Protein AF-A0A2K3KSU1-F1 (afdb_monomer)

Sequence (43 aa):
MVTEGIVLGHKISSKGIEVDKAKVEVIEKLPPPVN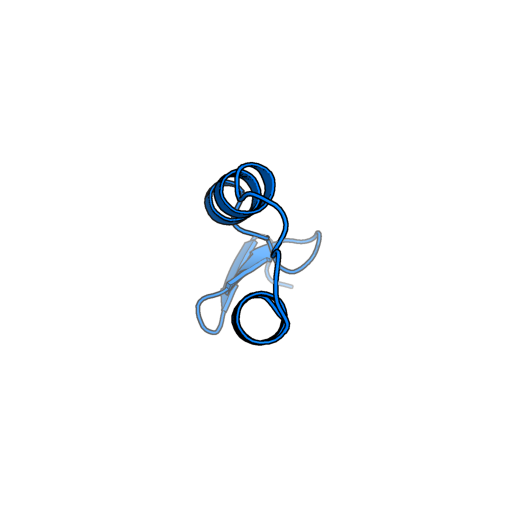VKGIRSFL

Secondary structure (DSSP, 8-state):
--SEEEETTEEEETTEEPP-HHHHHHHHHSPPP-SHHHHHHH-

Solvent-accessible surface area (backbone atoms only — not comparable to full-atom values): 2858 Å² total; per-residue (Å²): 132,78,62,63,51,75,57,99,88,38,44,34,38,80,91,41,78,61,77,63,62,72,60,49,57,53,58,72,69,51,77,81,64,89,45,72,70,46,45,65,70,74,108

Mean predicted aligned error: 5.04 Å

InterPro domains:
  IPR043502 DNA/RNA polymerase superfamily [SSF56672] (3-43)

pLDDT: mean 91.38, std 6.65, range [64.38, 97.88]

Nearest PDB structures (foldseek):
  4ol8-assembly1_A  TM=6.491E-01  e=4.211E-01  Saccharomyces cerevisiae
  7o24-assembly1_A  TM=6.062E-01  e=8.956E-01  White-tufted-ear marmoset simian foamy virus
  8wut-assembly1_E  TM=6.588E-01  e=1.262E+00  Moloney murine leukemia virus
  4hkq-assembly1_A  TM=6.364E-01  e=1.352E+00  Xenotropic MuLV-related virus VP62
  7o0h-assembly1_A  TM=6.159E-01  e=1.551E+00  White-tufted-ear marmoset simian foamy virus

Organism: Trifolium pratense (NCBI:txid57577)

Structure (mmCIF, N/CA/C/O backbone):
data_AF-A0A2K3KSU1-F1
#
_entry.id   AF-A0A2K3KSU1-F1
#
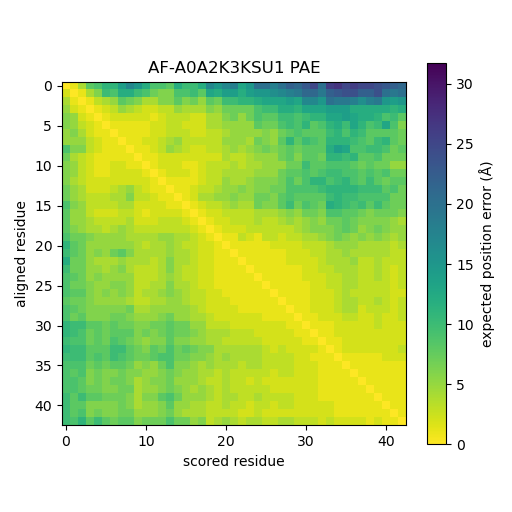loop_
_atom_site.group_PDB
_atom_site.id
_atom_site.type_symbol
_atom_site.label_atom_id
_atom_site.label_alt_id
_atom_site.label_comp_id
_atom_site.label_asym_id
_atom_site.label_entity_id
_atom_site.label_seq_id
_atom_site.pdbx_PDB_ins_code
_atom_site.Cartn_x
_atom_site.Cartn_y
_atom_site.Cartn_z
_atom_site.occupancy
_atom_site.B_iso_or_equiv
_atom_site.auth_seq_id
_atom_site.auth_comp_id
_atom_site.auth_asym_id
_atom_site.auth_atom_id
_atom_site.pdbx_PDB_model_num
ATOM 1 N N . MET A 1 1 ? -19.692 -6.036 23.048 1.00 67.94 1 MET A N 1
ATOM 2 C CA . MET A 1 1 ? -19.081 -5.684 21.745 1.00 67.94 1 MET A CA 1
ATOM 3 C C . MET A 1 1 ? -18.106 -4.546 21.981 1.00 67.94 1 MET A C 1
ATOM 5 O O . MET A 1 1 ? -18.447 -3.645 22.734 1.00 67.94 1 MET A O 1
ATOM 9 N N . VAL A 1 2 ? -16.902 -4.612 21.413 1.00 64.38 2 VAL A N 1
ATOM 10 C CA . VAL A 1 2 ? -15.932 -3.505 21.464 1.00 64.38 2 VAL A CA 1
ATOM 11 C C . VAL A 1 2 ? -16.451 -2.387 20.556 1.00 64.38 2 VAL A C 1
ATOM 13 O O . VAL A 1 2 ? -16.832 -2.664 19.422 1.00 64.38 2 VAL A O 1
ATOM 16 N N . THR A 1 3 ? -16.530 -1.156 21.060 1.00 79.56 3 THR A N 1
ATOM 17 C CA . THR A 1 3 ? -16.992 0.008 20.286 1.00 79.56 3 THR A CA 1
ATOM 18 C C . THR A 1 3 ? -15.895 0.521 19.358 1.00 79.56 3 THR A C 1
ATOM 20 O O . THR A 1 3 ? -16.162 0.738 18.179 1.00 79.56 3 THR A O 1
ATOM 23 N N . GLU A 1 4 ? -14.667 0.633 19.876 1.00 88.69 4 GLU A N 1
ATOM 24 C CA . GLU A 1 4 ? -13.419 0.895 19.150 1.00 88.69 4 GLU A CA 1
ATOM 25 C C . GLU A 1 4 ? -12.228 0.271 19.908 1.00 88.69 4 GLU A C 1
ATOM 27 O O . GLU A 1 4 ? -12.243 0.214 21.139 1.00 88.69 4 GLU A O 1
ATOM 32 N N . GLY A 1 5 ? -11.197 -0.213 19.209 1.00 90.50 5 GLY A N 1
ATOM 33 C CA . GLY A 1 5 ? -9.995 -0.778 19.841 1.00 90.50 5 GLY A CA 1
ATOM 34 C C . GLY A 1 5 ? -8.965 -1.318 18.846 1.00 90.50 5 GLY A C 1
ATOM 35 O O . GLY A 1 5 ? -9.237 -1.394 17.653 1.00 90.50 5 GLY A O 1
ATOM 36 N N . ILE A 1 6 ? -7.773 -1.693 19.325 1.00 92.44 6 ILE A N 1
ATOM 37 C CA . ILE A 1 6 ? -6.732 -2.332 18.500 1.00 92.44 6 ILE A CA 1
ATOM 38 C C . ILE A 1 6 ? -6.715 -3.836 18.781 1.00 92.44 6 ILE A C 1
ATOM 40 O O . ILE A 1 6 ? -6.547 -4.250 19.926 1.00 92.44 6 ILE A O 1
ATOM 44 N N . VAL A 1 7 ? -6.852 -4.653 17.738 1.00 89.94 7 VAL A N 1
ATOM 45 C CA . VAL A 1 7 ? -6.811 -6.120 17.814 1.00 89.94 7 VAL A CA 1
ATOM 46 C C . VAL A 1 7 ? -5.882 -6.636 16.722 1.00 89.94 7 VAL A C 1
ATOM 48 O O . VAL A 1 7 ? -6.035 -6.276 15.559 1.00 89.94 7 VAL A O 1
ATOM 51 N N . LEU A 1 8 ? -4.891 -7.453 17.097 1.00 90.81 8 LEU A N 1
ATOM 52 C CA . LEU A 1 8 ? -3.864 -7.976 16.179 1.00 90.81 8 LEU A CA 1
ATOM 53 C C . LEU A 1 8 ? -3.134 -6.877 15.374 1.00 90.81 8 LEU A C 1
ATOM 55 O O . LEU A 1 8 ? -2.724 -7.096 14.241 1.00 90.81 8 LEU A O 1
ATOM 59 N N . GLY A 1 9 ? -2.988 -5.677 15.948 1.00 87.81 9 GLY A N 1
ATOM 60 C CA . GLY A 1 9 ? -2.368 -4.527 15.277 1.00 87.81 9 GLY A CA 1
ATOM 61 C C . GLY A 1 9 ? -3.296 -3.755 14.331 1.00 87.81 9 GLY A C 1
ATOM 62 O O . GLY A 1 9 ? -2.866 -2.776 13.726 1.00 87.81 9 GLY A O 1
ATOM 63 N N . HIS A 1 10 ? -4.569 -4.143 14.230 1.00 88.25 10 HIS A N 1
ATOM 64 C CA . HIS A 1 10 ? -5.576 -3.451 13.433 1.00 88.25 10 HIS A CA 1
ATOM 65 C C . HIS A 1 10 ? -6.513 -2.639 14.314 1.00 88.25 10 HIS A C 1
ATOM 67 O O . HIS A 1 10 ? -7.002 -3.132 15.331 1.00 88.25 10 HIS A O 1
ATOM 73 N N . LYS A 1 11 ? -6.802 -1.404 13.903 1.00 90.75 11 LYS A N 1
ATOM 74 C CA . LYS A 1 11 ? -7.844 -0.600 14.536 1.00 90.75 11 LYS A CA 1
ATOM 75 C C . LYS A 1 11 ? -9.209 -1.099 14.059 1.00 90.75 11 LYS A C 1
ATOM 77 O O . LYS A 1 11 ? -9.446 -1.210 12.861 1.00 90.75 11 LYS A O 1
ATOM 82 N N . ILE A 1 12 ? -10.083 -1.429 14.998 1.00 92.56 12 ILE A N 1
ATOM 83 C CA . ILE A 1 12 ? -11.445 -1.911 14.767 1.00 92.56 12 ILE A CA 1
ATOM 84 C C . ILE A 1 12 ? -12.407 -0.892 15.369 1.00 92.56 12 ILE A C 1
ATOM 86 O O . ILE A 1 12 ? -12.175 -0.414 16.480 1.00 92.56 12 ILE A O 1
ATOM 90 N N . SER A 1 13 ? -13.490 -0.590 14.663 1.00 91.31 13 SER A N 1
ATOM 91 C CA . SER A 1 13 ? -14.638 0.166 15.162 1.00 91.31 13 SER A CA 1
ATOM 92 C C . SER A 1 13 ? -15.947 -0.561 14.858 1.00 91.31 13 SER A C 1
ATOM 94 O O . SER A 1 13 ? -15.967 -1.614 14.218 1.00 91.31 13 SER A O 1
ATOM 96 N N . SER A 1 14 ? -17.074 0.00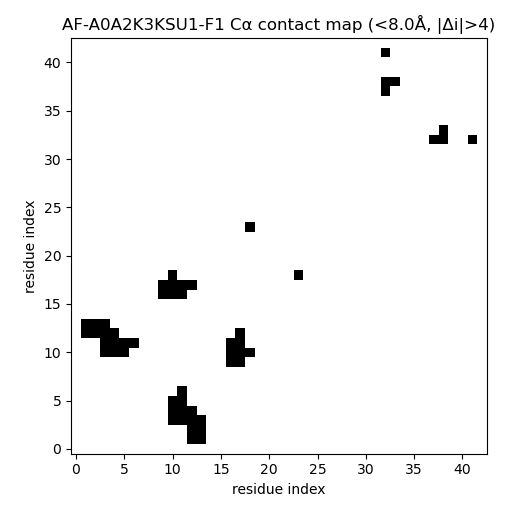2 15.295 1.00 89.50 14 SER A N 1
ATOM 97 C CA . SER A 1 14 ? -18.417 -0.511 14.977 1.00 89.50 14 SER A CA 1
ATOM 98 C C . SER A 1 14 ? -18.703 -0.617 13.472 1.00 89.50 14 SER A C 1
ATOM 100 O O . SER A 1 14 ? -19.595 -1.360 13.069 1.00 89.50 14 SER A O 1
ATOM 102 N N . LYS A 1 15 ? -17.933 0.096 12.641 1.00 88.12 15 LYS A N 1
ATOM 103 C CA . LYS A 1 15 ? -18.001 0.047 11.174 1.00 88.12 15 LYS A CA 1
ATOM 104 C C . LYS A 1 15 ? -17.148 -1.072 10.561 1.00 88.12 15 LYS A C 1
ATOM 106 O O . LYS A 1 15 ? -17.237 -1.290 9.357 1.00 88.12 15 LYS A O 1
ATOM 111 N N . GLY A 1 16 ? -16.335 -1.767 11.360 1.00 89.06 16 GLY A N 1
ATOM 112 C CA . GLY A 1 16 ? -15.426 -2.826 10.917 1.00 89.06 16 GLY A CA 1
ATOM 113 C C . GLY A 1 16 ? -13.950 -2.496 11.159 1.00 89.06 16 GLY A C 1
ATOM 114 O O . GLY A 1 16 ? -13.607 -1.750 12.072 1.00 89.06 16 GLY A O 1
ATOM 115 N N . ILE A 1 17 ? -13.064 -3.084 10.350 1.00 91.75 17 ILE A N 1
ATOM 116 C CA . ILE A 1 17 ? -11.620 -2.808 10.392 1.00 91.75 17 ILE A CA 1
ATOM 117 C C . ILE A 1 17 ? -11.355 -1.462 9.719 1.00 91.75 17 ILE A C 1
ATOM 119 O O . ILE A 1 17 ? -11.742 -1.241 8.572 1.00 91.75 17 ILE A O 1
ATOM 123 N N . GLU A 1 18 ? -10.675 -0.567 10.423 1.00 90.50 18 GLU A N 1
ATOM 124 C CA . GLU A 1 18 ? -10.300 0.731 9.886 1.00 90.50 18 GLU A CA 1
ATOM 125 C C . GLU A 1 18 ? -9.049 0.619 9.015 1.00 90.50 18 GLU A C 1
ATOM 127 O O . GLU A 1 18 ? -8.018 0.078 9.424 1.00 90.50 18 GLU A O 1
ATOM 132 N N . VAL A 1 19 ? -9.139 1.174 7.807 1.00 89.44 19 VAL A N 1
ATOM 133 C CA . VAL A 1 19 ? -8.001 1.322 6.901 1.00 89.44 19 VAL A CA 1
ATOM 134 C C . VAL A 1 19 ? -7.281 2.627 7.225 1.00 89.44 19 VAL A C 1
ATOM 136 O O . VAL A 1 19 ? -7.900 3.687 7.334 1.00 89.44 19 VAL A O 1
ATOM 139 N N . ASP A 1 20 ? -5.961 2.549 7.358 1.00 89.56 20 ASP A N 1
ATOM 140 C CA . ASP A 1 20 ? -5.109 3.716 7.560 1.00 89.56 20 ASP A CA 1
ATOM 141 C C . ASP A 1 20 ? -5.131 4.616 6.316 1.00 89.56 20 ASP A C 1
ATOM 143 O O . ASP A 1 20 ? -4.613 4.255 5.255 1.00 89.56 20 ASP A O 1
ATOM 147 N N . LYS A 1 21 ? -5.730 5.803 6.460 1.00 90.19 21 LYS A N 1
ATOM 148 C CA . LYS A 1 21 ? -5.875 6.781 5.376 1.00 90.19 21 LYS A CA 1
ATOM 149 C C . LYS A 1 21 ? -4.530 7.207 4.793 1.00 90.19 21 LYS A C 1
ATOM 151 O O . LYS A 1 21 ? -4.444 7.377 3.582 1.00 90.19 21 LYS A O 1
ATOM 156 N N . ALA A 1 22 ? -3.476 7.298 5.608 1.00 91.38 22 ALA A N 1
ATOM 157 C CA . ALA A 1 22 ? -2.155 7.687 5.120 1.00 91.38 22 ALA A CA 1
ATOM 158 C C . ALA A 1 22 ? -1.600 6.659 4.121 1.00 91.38 22 ALA A C 1
ATOM 160 O O . ALA A 1 22 ? -0.976 7.025 3.128 1.00 91.38 22 ALA A O 1
ATOM 161 N N . LYS A 1 23 ? -1.876 5.365 4.331 1.00 90.00 23 LYS A N 1
ATOM 162 C CA . LYS A 1 23 ? -1.474 4.306 3.391 1.00 90.00 23 LYS A CA 1
ATOM 163 C C . LYS A 1 23 ? -2.269 4.369 2.088 1.00 90.00 23 LYS A C 1
ATOM 165 O O . LYS A 1 23 ? -1.700 4.120 1.029 1.00 90.00 23 LYS A O 1
ATOM 170 N N . VAL A 1 24 ? -3.551 4.734 2.157 1.00 93.50 24 VAL A N 1
ATOM 171 C CA . VAL A 1 24 ? -4.394 4.933 0.966 1.00 93.50 24 VAL A CA 1
ATOM 172 C C . VAL A 1 24 ? -3.876 6.101 0.132 1.00 93.50 24 VAL A C 1
ATOM 174 O O . VAL A 1 24 ? -3.662 5.926 -1.062 1.00 93.50 24 VAL A O 1
ATOM 177 N N . GLU A 1 25 ? -3.589 7.247 0.754 1.00 96.19 25 GLU A N 1
ATOM 178 C CA . GLU A 1 25 ? -3.059 8.427 0.053 1.00 96.19 25 GLU A CA 1
ATOM 179 C C . GLU A 1 25 ? -1.718 8.153 -0.641 1.00 96.19 25 GLU A C 1
ATOM 181 O O . GLU A 1 25 ? -1.439 8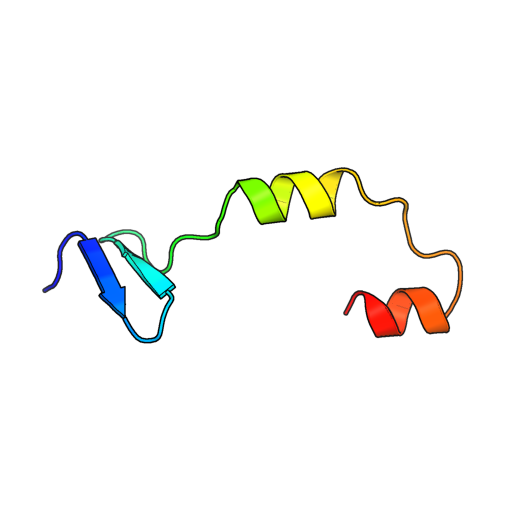.700 -1.709 1.00 96.19 25 GLU A O 1
ATOM 186 N N . VAL A 1 26 ? -0.869 7.313 -0.042 1.00 94.75 26 VAL A N 1
ATOM 187 C CA . VAL A 1 26 ? 0.392 6.893 -0.664 1.00 94.75 26 VAL A CA 1
ATOM 188 C C . 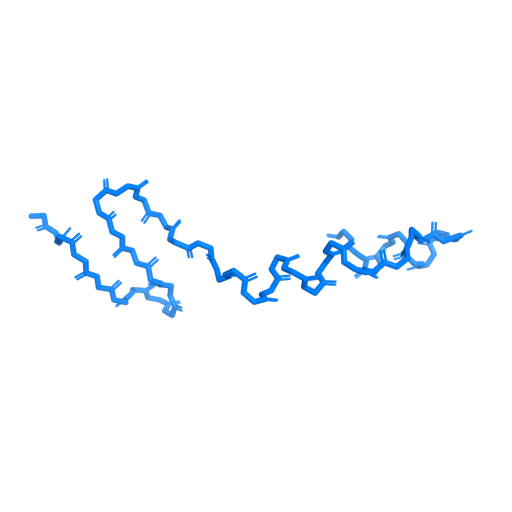VAL A 1 26 ? 0.121 6.037 -1.900 1.00 94.75 26 VAL A C 1
ATOM 190 O O . VAL A 1 26 ? 0.710 6.302 -2.945 1.00 94.75 26 VAL A O 1
ATOM 193 N N . ILE A 1 27 ? -0.778 5.052 -1.807 1.00 94.88 27 ILE A N 1
ATOM 194 C CA . ILE A 1 27 ? -1.137 4.181 -2.938 1.00 94.88 27 ILE A CA 1
ATOM 195 C C . ILE A 1 27 ? -1.797 4.980 -4.066 1.00 94.88 27 ILE A C 1
ATOM 197 O O . ILE A 1 27 ? -1.484 4.754 -5.231 1.00 94.88 27 ILE A O 1
ATOM 201 N N . GLU A 1 28 ? -2.655 5.942 -3.733 1.00 95.81 28 GLU A N 1
ATOM 202 C CA . GLU A 1 28 ? -3.339 6.807 -4.700 1.00 95.81 28 GLU A CA 1
ATOM 203 C C . GLU A 1 28 ? -2.359 7.652 -5.529 1.00 95.81 28 GLU A C 1
ATOM 205 O O . GLU A 1 28 ? -2.584 7.886 -6.715 1.00 95.81 28 GLU A O 1
ATOM 210 N N . LYS A 1 29 ? -1.245 8.082 -4.925 1.00 96.38 29 LYS A N 1
ATOM 211 C CA . LYS A 1 29 ? -0.207 8.886 -5.590 1.00 96.38 29 LYS A CA 1
ATOM 212 C C . LYS A 1 29 ? 0.842 8.050 -6.327 1.00 96.38 29 LYS A C 1
ATOM 214 O O . LYS A 1 29 ? 1.689 8.628 -7.012 1.00 96.38 29 LYS A O 1
ATOM 219 N N . LEU A 1 30 ? 0.841 6.722 -6.180 1.00 95.00 30 LEU A N 1
ATOM 220 C CA . LEU A 1 30 ? 1.798 5.870 -6.883 1.00 95.00 30 LEU A CA 1
ATOM 221 C C . LEU A 1 30 ? 1.494 5.855 -8.389 1.00 95.00 30 LEU A C 1
ATOM 223 O O . LEU A 1 30 ? 0.336 5.734 -8.790 1.00 95.00 30 LEU A O 1
ATOM 227 N N . PRO A 1 31 ? 2.522 5.932 -9.251 1.00 95.56 31 PRO A N 1
ATOM 228 C CA . PRO A 1 31 ? 2.319 5.771 -10.680 1.00 95.56 31 PRO A CA 1
ATOM 229 C C . PRO A 1 31 ? 1.864 4.335 -10.998 1.00 95.56 31 PRO A C 1
ATOM 231 O O . PRO A 1 31 ? 2.298 3.392 -10.326 1.00 95.56 31 PRO A O 1
ATOM 234 N N . PRO A 1 32 ? 1.052 4.129 -12.052 1.00 94.75 32 PRO A N 1
ATOM 235 C CA . PRO A 1 32 ? 0.681 2.791 -12.489 1.00 94.75 32 PRO A CA 1
ATOM 236 C C . PRO A 1 32 ? 1.919 1.944 -12.825 1.00 94.75 32 PRO A C 1
ATOM 238 O O . PRO A 1 32 ? 2.861 2.445 -13.452 1.00 94.75 32 PRO A O 1
ATOM 241 N N . PRO A 1 33 ? 1.946 0.654 -12.450 1.00 95.81 33 PRO A N 1
ATOM 242 C CA . PRO A 1 33 ? 3.072 -0.211 -12.767 1.00 95.81 33 PRO A CA 1
ATOM 243 C C . PRO A 1 33 ? 3.173 -0.438 -14.281 1.00 95.81 33 PRO A C 1
ATOM 245 O O . PRO A 1 33 ? 2.209 -0.820 -14.937 1.00 95.81 33 PRO A O 1
ATOM 248 N N . VAL A 1 34 ? 4.373 -0.246 -14.834 1.00 97.31 34 VAL A N 1
ATOM 249 C CA . VAL A 1 34 ? 4.621 -0.309 -16.290 1.00 97.31 34 VAL A CA 1
ATOM 250 C C . VAL A 1 34 ? 5.135 -1.666 -16.783 1.00 97.31 34 VAL A C 1
ATOM 252 O O . VAL A 1 34 ? 5.334 -1.861 -17.978 1.00 97.31 34 VAL A O 1
ATOM 255 N N . ASN A 1 35 ? 5.407 -2.613 -15.881 1.00 97.56 35 ASN A N 1
ATOM 256 C CA . ASN A 1 35 ? 5.917 -3.938 -16.230 1.00 97.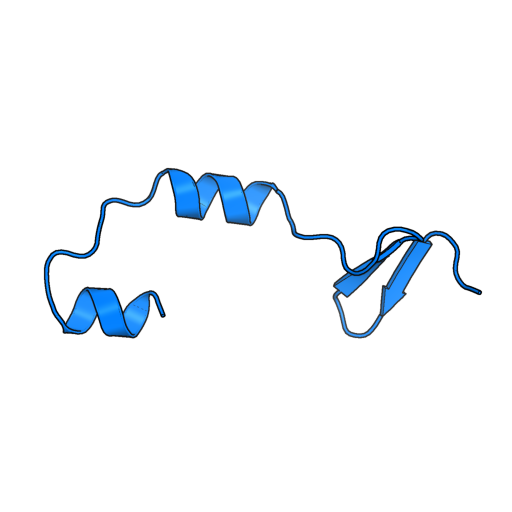56 35 ASN A CA 1
ATOM 257 C C . ASN A 1 35 ? 5.443 -5.012 -15.240 1.00 97.56 35 ASN A C 1
ATOM 259 O O . ASN A 1 35 ? 4.990 -4.713 -14.135 1.00 97.56 35 ASN A O 1
ATOM 263 N N . VAL A 1 36 ? 5.598 -6.281 -15.630 1.00 97.88 36 VAL A N 1
ATOM 264 C CA . VAL A 1 36 ? 5.147 -7.448 -14.849 1.00 97.88 36 VAL A CA 1
ATOM 265 C C . VAL A 1 36 ? 5.777 -7.496 -13.454 1.00 97.88 36 VAL A C 1
ATOM 267 O O . VAL A 1 36 ? 5.110 -7.871 -12.491 1.00 97.88 36 VAL A O 1
ATOM 270 N N . LYS A 1 37 ? 7.045 -7.085 -13.317 1.00 97.62 37 LYS A N 1
ATOM 271 C CA . LYS A 1 37 ? 7.723 -7.024 -12.014 1.00 97.62 37 LYS A CA 1
ATOM 272 C C . LYS A 1 37 ? 7.074 -5.981 -11.098 1.00 97.62 37 LYS 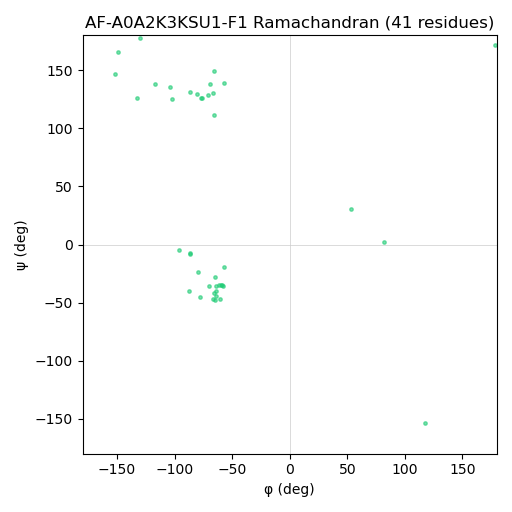A C 1
ATOM 274 O O . LYS A 1 37 ? 6.878 -6.264 -9.922 1.00 97.62 37 LYS A O 1
ATOM 279 N N . GLY A 1 38 ? 6.717 -4.815 -11.634 1.00 96.50 38 GLY A N 1
ATOM 280 C CA . GLY A 1 38 ? 6.011 -3.759 -10.910 1.00 96.50 38 GLY A CA 1
ATOM 281 C C . GLY A 1 38 ? 4.618 -4.198 -10.468 1.00 96.50 38 GLY A C 1
ATOM 282 O O . GLY A 1 38 ? 4.275 -4.020 -9.307 1.00 96.50 38 GLY A O 1
ATOM 283 N N . ILE A 1 39 ? 3.861 -4.853 -11.354 1.00 96.44 39 ILE A N 1
ATOM 284 C CA . ILE A 1 39 ? 2.529 -5.388 -11.028 1.00 96.44 39 ILE A CA 1
ATOM 285 C C . ILE A 1 39 ? 2.625 -6.416 -9.892 1.00 96.44 39 ILE A C 1
ATOM 287 O O . ILE A 1 39 ? 1.888 -6.311 -8.919 1.00 96.44 39 ILE A O 1
ATOM 291 N N . ARG A 1 40 ? 3.572 -7.364 -9.975 1.00 96.81 40 ARG A N 1
ATOM 292 C CA . ARG A 1 40 ? 3.781 -8.390 -8.936 1.00 96.81 40 ARG A CA 1
ATOM 293 C C . ARG A 1 40 ? 4.234 -7.806 -7.595 1.00 96.81 40 ARG A C 1
ATOM 295 O O . ARG A 1 40 ? 4.041 -8.432 -6.570 1.00 96.81 40 ARG A O 1
ATOM 302 N N . SER A 1 41 ? 4.909 -6.660 -7.601 1.00 94.19 41 SER A N 1
ATOM 303 C CA . SER A 1 41 ? 5.310 -6.002 -6.355 1.00 94.19 41 SER A CA 1
ATOM 304 C C . SER A 1 41 ? 4.167 -5.218 -5.715 1.00 94.19 41 SER A C 1
ATOM 306 O O . SER A 1 41 ? 4.252 -4.913 -4.529 1.00 94.19 41 SER A O 1
ATOM 308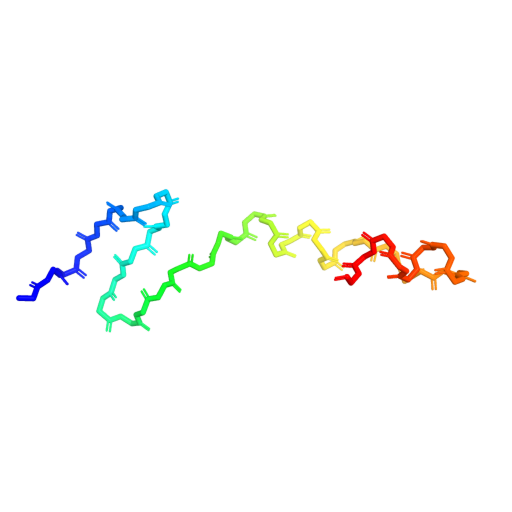 N N . PHE A 1 42 ? 3.174 -4.814 -6.508 1.00 94.25 42 PHE A N 1
ATOM 309 C CA . PHE A 1 42 ? 2.050 -4.000 -6.063 1.00 94.25 42 PHE A CA 1
ATOM 310 C C . PHE A 1 42 ? 0.889 -4.847 -5.521 1.00 94.25 42 PHE A C 1
ATOM 312 O O . PHE A 1 42 ? 0.272 -4.449 -4.536 1.00 94.25 42 PHE A O 1
ATOM 319 N N . LEU A 1 43 ? 0.597 -5.982 -6.171 1.00 93.50 43 LEU A N 1
ATOM 320 C CA . LEU A 1 43 ? -0.452 -6.945 -5.805 1.00 93.50 43 LEU A CA 1
ATO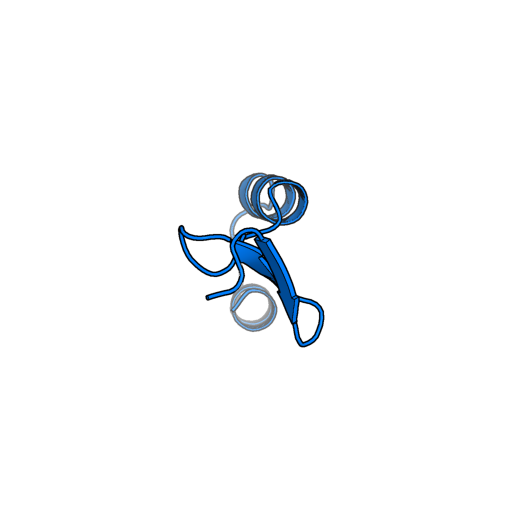M 321 C C . LEU A 1 43 ? 0.103 -8.077 -4.937 1.00 93.50 43 LEU A C 1
ATOM 323 O O . LEU A 1 43 ? -0.592 -8.456 -3.970 1.00 93.50 43 LEU A O 1
#

Radius of gyration: 15.07 Å; Cα contacts (8 Å, |Δi|>4): 27; chains: 1; bounding box: 27×17×38 Å

Foldseek 3Di:
DDQWDADPNFTAHPVGTDDDVVVVVVVVPDDPDPDPVSVVVND